Protein AF-A0A352A623-F1 (afdb_monomer)

Secondary structure (DSSP, 8-state):
-HHHHHHHHHHHHHHHHHHHHT--EEEEEETTEEEEEEHHHHHHHHHHHHHHHHHHHHHHHHHHHHHHHHHHHHHHHHHHHHHHHHHHHHHHHHHHHHHHHHHHHHHHHHHHHHHHHHHHHHHHHHHHHHHHHHHHHHHHHHHHHHHHHTTS--

Solve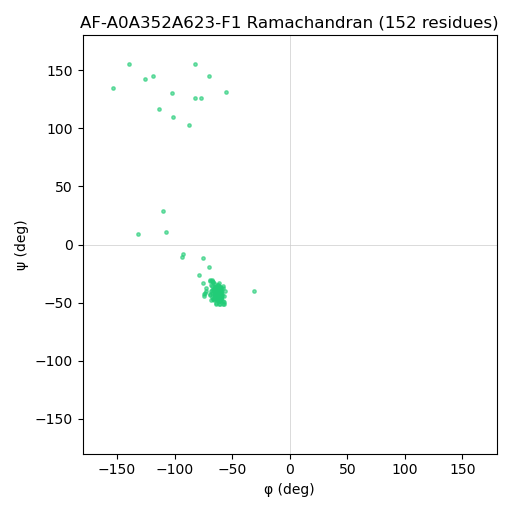nt-accessible surface area (backbone atoms only — not comparable to full-atom values): 8420 Å² total; per-residue (Å²): 117,68,68,60,53,55,50,51,52,54,50,52,50,51,50,50,53,49,36,63,76,31,48,59,72,41,80,43,78,47,102,89,50,75,45,80,43,31,50,36,59,54,51,53,52,51,52,52,53,50,50,51,54,50,50,54,60,52,48,61,59,48,56,58,51,52,55,51,54,50,52,51,52,52,51,51,54,50,53,52,50,53,48,53,55,49,54,54,50,52,55,51,52,52,52,50,54,50,51,54,49,50,53,51,50,52,52,50,50,50,53,50,53,52,48,54,52,49,55,50,51,50,51,55,50,51,53,54,50,51,54,54,50,54,50,51,56,49,54,52,51,56,51,51,57,55,55,55,57,66,68,76,79,119

Mean predicted aligned error: 15.32 Å

Foldseek 3Di:
DVVVVVVVVVVVVVLVVVCVVQVDWDWDDDPPDIDTGTPSVVVVVVVVVVVVVVVVVVVVVVVVVVVVVVVVVVVVVVVVVVVVVVVVVVVVVVVVVVVVVVVVVVVVVVVVVVVVVVVVVVVVVVVVVVVVVVVVVVVVVVVVVVVVVVVVPD

Structure (mmCIF, N/CA/C/O backbone):
data_AF-A0A352A623-F1
#
_entry.id   AF-A0A352A623-F1
#
loop_
_atom_site.group_PDB
_atom_site.id
_atom_site.type_symbol
_atom_site.label_atom_id
_atom_site.label_alt_id
_atom_site.label_comp_id
_atom_site.label_asym_id
_atom_site.label_entity_id
_atom_site.label_seq_id
_atom_site.pdbx_PDB_ins_code
_atom_site.Cartn_x
_atom_site.Cartn_y
_atom_site.Cartn_z
_atom_site.occupancy
_atom_site.B_iso_or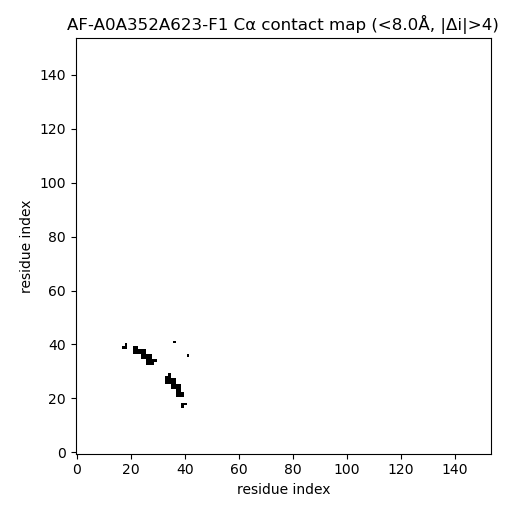_equiv
_atom_site.auth_seq_id
_atom_site.auth_comp_id
_atom_site.auth_asym_id
_atom_site.auth_atom_id
_atom_site.pdbx_PDB_model_num
ATOM 1 N N . MET A 1 1 ? 2.315 -13.516 25.875 1.00 63.91 1 MET A N 1
ATOM 2 C CA . MET A 1 1 ? 1.108 -14.208 26.383 1.00 63.91 1 MET A CA 1
ATOM 3 C C . MET A 1 1 ? 0.862 -13.923 27.869 1.00 63.91 1 MET A C 1
ATOM 5 O O . MET A 1 1 ? -0.152 -13.319 28.178 1.00 63.91 1 MET A O 1
ATOM 9 N N . GLN A 1 2 ? 1.779 -14.255 28.789 1.00 81.44 2 GLN A N 1
ATOM 10 C CA . GLN A 1 2 ? 1.550 -14.109 30.244 1.00 81.44 2 GLN A CA 1
ATOM 11 C C . GLN A 1 2 ? 1.461 -12.657 30.752 1.00 81.44 2 GLN A C 1
ATOM 13 O O . GLN A 1 2 ? 0.648 -12.369 31.623 1.00 81.44 2 GLN A O 1
ATOM 18 N N . PHE A 1 3 ? 2.228 -11.726 30.172 1.00 91.06 3 PHE A N 1
ATOM 19 C CA . PHE A 1 3 ? 2.178 -10.309 30.563 1.00 91.06 3 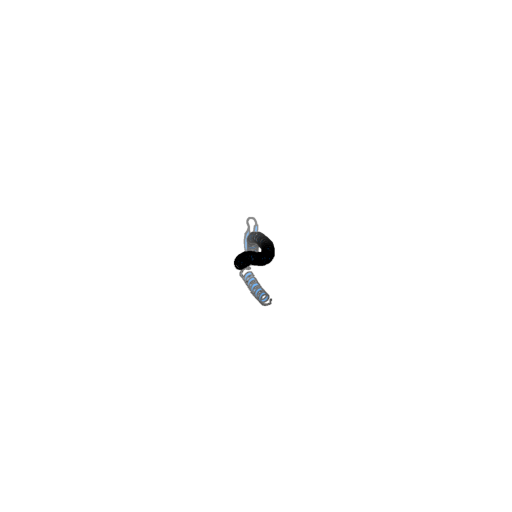PHE A CA 1
ATOM 20 C C . PHE A 1 3 ? 0.792 -9.681 30.342 1.00 91.06 3 PHE A C 1
ATOM 22 O O . PHE A 1 3 ? 0.297 -8.959 31.199 1.00 91.06 3 PHE A O 1
ATOM 29 N N . GLY A 1 4 ? 0.126 -10.018 29.231 1.00 91.62 4 GLY A N 1
ATOM 30 C CA . GLY A 1 4 ? -1.237 -9.552 28.959 1.00 91.62 4 GLY A CA 1
ATOM 31 C C . GLY A 1 4 ? -2.255 -10.101 29.960 1.00 91.62 4 GLY A C 1
ATOM 32 O O . GLY A 1 4 ? -3.144 -9.371 30.383 1.00 91.62 4 GLY A O 1
ATOM 33 N N . PHE A 1 5 ? -2.086 -11.354 30.396 1.00 93.50 5 PHE A N 1
ATOM 34 C CA . PHE A 1 5 ? -2.939 -11.959 31.421 1.00 93.50 5 PHE A CA 1
ATOM 35 C C . PHE A 1 5 ? -2.751 -11.294 32.793 1.00 93.50 5 PHE A C 1
ATOM 37 O O . PHE A 1 5 ? -3.733 -10.938 33.439 1.00 93.50 5 PHE A O 1
ATOM 44 N N . ILE A 1 6 ? -1.501 -11.050 33.207 1.00 95.50 6 ILE A N 1
ATOM 45 C CA . ILE A 1 6 ? -1.200 -10.331 34.455 1.00 95.50 6 ILE A CA 1
ATOM 46 C C . ILE A 1 6 ? -1.779 -8.910 34.425 1.00 95.50 6 ILE A C 1
ATOM 48 O O . ILE A 1 6 ? -2.386 -8.466 35.397 1.00 95.50 6 ILE A O 1
ATOM 52 N N . LEU A 1 7 ? -1.652 -8.214 33.292 1.00 94.69 7 LEU A N 1
ATOM 53 C CA . LEU A 1 7 ? -2.160 -6.857 33.136 1.00 94.69 7 LEU A CA 1
ATOM 54 C C . LEU A 1 7 ? -3.694 -6.826 33.165 1.00 94.69 7 LEU A C 1
ATOM 56 O O . LEU A 1 7 ? -4.275 -5.949 33.799 1.00 94.69 7 LEU A O 1
ATOM 60 N N . ALA A 1 8 ? -4.350 -7.810 32.546 1.00 92.56 8 ALA A N 1
ATOM 61 C CA . ALA A 1 8 ? -5.801 -7.958 32.601 1.00 92.56 8 ALA A CA 1
ATOM 62 C C . ALA A 1 8 ? -6.302 -8.193 34.035 1.00 92.56 8 ALA A C 1
ATOM 64 O O . ALA A 1 8 ? -7.304 -7.598 34.426 1.00 92.56 8 ALA A O 1
ATOM 65 N N . LEU A 1 9 ? -5.590 -8.990 34.843 1.00 94.31 9 LEU A N 1
ATOM 66 C CA . LEU A 1 9 ? -5.926 -9.181 36.258 1.00 94.31 9 LEU A CA 1
ATOM 67 C C . LEU A 1 9 ? -5.792 -7.886 37.066 1.00 94.31 9 LEU A C 1
ATOM 69 O O . LEU A 1 9 ? -6.686 -7.563 37.846 1.00 94.31 9 LEU A O 1
ATOM 73 N N . ILE A 1 10 ? -4.719 -7.119 36.852 1.00 95.75 10 ILE A N 1
ATOM 74 C CA . ILE A 1 10 ? -4.524 -5.822 37.517 1.00 95.75 10 ILE A CA 1
ATOM 75 C C . ILE A 1 10 ? -5.655 -4.856 37.142 1.00 95.75 10 ILE A C 1
ATOM 77 O O . ILE A 1 10 ? -6.261 -4.245 38.019 1.00 95.75 10 ILE A O 1
ATOM 81 N N . ILE A 1 11 ? -5.991 -4.754 35.854 1.00 92.81 11 ILE A N 1
ATOM 82 C CA . ILE A 1 11 ? -7.087 -3.897 35.380 1.00 92.81 11 ILE A CA 1
ATOM 83 C C . ILE A 1 11 ? -8.431 -4.357 35.956 1.00 92.81 11 ILE A C 1
ATOM 85 O O . ILE A 1 11 ? -9.208 -3.530 36.425 1.00 92.81 11 ILE A O 1
ATOM 89 N N . SER A 1 12 ? -8.699 -5.664 35.979 1.00 91.75 12 SER A N 1
ATOM 90 C CA . SER A 1 12 ? -9.923 -6.211 36.569 1.00 91.75 12 SER A CA 1
ATOM 91 C C . SER A 1 12 ? -10.045 -5.868 38.054 1.00 91.75 12 SER A C 1
ATOM 93 O O . SER A 1 12 ? -11.138 -5.541 38.515 1.00 91.75 12 SER A O 1
ATOM 95 N N . LEU A 1 13 ? -8.939 -5.913 38.804 1.00 95.19 13 LEU A N 1
ATOM 96 C CA . LEU A 1 13 ? -8.920 -5.523 40.212 1.00 95.19 13 LEU A CA 1
ATOM 97 C C . LEU A 1 13 ? -9.225 -4.028 40.382 1.00 95.19 13 LEU A C 1
ATOM 99 O O . LEU A 1 13 ? -10.026 -3.662 41.240 1.00 95.19 13 LEU A O 1
ATOM 103 N N . LEU A 1 14 ? -8.650 -3.168 39.536 1.00 93.06 14 LEU A N 1
ATOM 104 C CA . LEU A 1 14 ? -8.942 -1.730 39.540 1.00 93.06 14 LEU A CA 1
ATOM 105 C C . LEU A 1 14 ? -10.418 -1.443 39.233 1.00 93.06 14 LEU A C 1
ATOM 107 O O . LEU A 1 14 ? -11.027 -0.619 39.911 1.00 93.06 14 LEU A O 1
ATOM 111 N N . ILE A 1 15 ? -11.012 -2.152 38.267 1.00 88.12 15 ILE A N 1
ATOM 112 C CA . ILE A 1 15 ? -12.441 -2.033 37.938 1.00 88.12 15 ILE A CA 1
ATOM 113 C C . ILE A 1 15 ? -13.310 -2.449 39.133 1.00 88.12 15 ILE A C 1
ATOM 115 O O . ILE A 1 15 ? -14.283 -1.766 39.446 1.00 88.12 15 ILE A O 1
ATOM 119 N N . ALA A 1 16 ? -12.955 -3.531 39.832 1.00 89.69 16 ALA A N 1
ATOM 120 C CA . ALA A 1 16 ? -13.688 -3.977 41.016 1.00 89.69 16 ALA A CA 1
ATOM 121 C C . ALA A 1 16 ? -13.622 -2.946 42.156 1.00 89.69 16 ALA A C 1
ATOM 123 O O . ALA A 1 16 ? -14.650 -2.605 42.741 1.00 89.69 16 ALA A O 1
ATOM 124 N N . ILE A 1 17 ? -12.435 -2.395 42.433 1.00 93.31 17 ILE A N 1
ATOM 125 C CA . ILE A 1 17 ? -12.252 -1.326 43.428 1.00 93.31 17 ILE A CA 1
ATOM 126 C C . ILE A 1 17 ? -13.081 -0.095 43.045 1.00 93.31 17 ILE A C 1
ATOM 128 O O . ILE A 1 17 ? -13.786 0.467 43.884 1.00 93.31 17 ILE A O 1
ATOM 132 N N . PHE A 1 18 ? -13.041 0.297 41.773 1.00 89.25 18 PHE A N 1
ATOM 133 C CA . PHE A 1 18 ? -13.818 1.414 41.248 1.00 89.25 18 PHE A CA 1
ATOM 134 C C . PHE A 1 18 ? -15.328 1.205 41.422 1.00 89.25 18 PHE A C 1
ATOM 136 O O . PHE A 1 18 ? -16.030 2.132 41.832 1.00 89.25 18 PHE A O 1
ATOM 143 N N . ALA A 1 19 ? -15.818 -0.011 41.166 1.00 87.56 19 ALA A N 1
ATOM 144 C CA . ALA A 1 19 ? -17.222 -0.366 41.337 1.00 87.56 19 ALA A CA 1
ATOM 145 C C . ALA A 1 19 ? -17.671 -0.303 42.802 1.00 87.56 19 ALA A C 1
ATOM 147 O O . ALA A 1 19 ? -18.767 0.177 43.074 1.00 87.56 19 ALA A O 1
ATOM 148 N N . ILE A 1 20 ? -16.820 -0.732 43.741 1.00 90.44 20 ILE A N 1
ATOM 149 C CA . ILE A 1 20 ? -17.103 -0.643 45.181 1.00 90.44 20 ILE A CA 1
ATOM 150 C C . ILE A 1 20 ? -17.153 0.823 45.630 1.00 90.44 20 ILE A C 1
ATOM 152 O O . ILE A 1 20 ? -18.097 1.224 46.305 1.00 90.44 20 ILE A O 1
ATOM 156 N N . GLN A 1 21 ? -16.171 1.639 45.232 1.00 90.31 21 GLN A N 1
ATOM 157 C CA . GLN A 1 21 ? -16.103 3.052 45.633 1.00 90.31 21 GLN A CA 1
ATOM 158 C C . GLN A 1 21 ? -17.245 3.896 45.053 1.00 90.31 21 GLN A C 1
ATOM 160 O O . GLN A 1 21 ? -17.709 4.830 45.699 1.00 90.31 21 GLN A O 1
ATOM 165 N N . ASN A 1 22 ? -17.719 3.553 43.855 1.00 90.12 22 ASN A N 1
ATOM 166 C CA . ASN A 1 22 ? -18.789 4.263 43.150 1.00 90.12 22 ASN A CA 1
ATOM 167 C C . ASN A 1 22 ? -20.081 3.427 43.091 1.00 90.12 22 ASN A C 1
ATOM 169 O O . ASN A 1 22 ? -20.873 3.542 42.151 1.00 90.12 22 ASN A O 1
ATOM 173 N N . GLY A 1 23 ? -20.281 2.558 44.087 1.00 89.81 23 GLY A N 1
ATOM 174 C CA . GLY A 1 23 ? -21.448 1.682 44.196 1.00 89.81 23 GLY A CA 1
ATOM 175 C C . GLY A 1 23 ? -22.722 2.406 44.639 1.00 89.81 23 GLY A C 1
ATOM 176 O O . GLY A 1 23 ? -23.808 1.838 44.538 1.00 89.81 23 GLY A O 1
ATOM 177 N N . SER A 1 24 ? -22.598 3.654 45.101 1.00 92.62 24 SER A N 1
ATOM 178 C CA . SER A 1 24 ? -23.719 4.495 45.511 1.00 92.62 24 SER A CA 1
ATOM 179 C C . SER A 1 24 ? -24.751 4.627 44.395 1.00 92.62 24 SER A C 1
ATOM 181 O O . SER A 1 24 ? -24.417 4.907 43.239 1.00 92.62 24 SER A O 1
ATOM 183 N N . VAL A 1 25 ? -26.012 4.414 44.766 1.00 91.88 25 VAL A N 1
ATOM 184 C CA . VAL A 1 25 ? -27.153 4.517 43.859 1.00 91.88 25 VAL A CA 1
ATOM 185 C C . VAL A 1 25 ? -27.465 5.990 43.636 1.00 91.88 25 VAL A C 1
ATOM 187 O O . VAL A 1 25 ? -27.651 6.747 44.588 1.00 91.88 25 VAL A O 1
ATOM 190 N N . VAL A 1 26 ? -27.520 6.381 42.370 1.00 89.38 26 VAL A N 1
ATOM 191 C CA . VAL A 1 26 ? -27.904 7.717 41.927 1.00 89.38 26 VAL A CA 1
ATOM 192 C C . VAL A 1 26 ? -29.146 7.615 41.052 1.00 89.38 26 VAL A C 1
ATOM 194 O O . VAL A 1 26 ? -29.324 6.648 40.305 1.00 89.38 26 VAL A O 1
ATOM 197 N N . THR A 1 27 ? -30.017 8.614 41.155 1.00 91.56 27 THR A N 1
ATOM 198 C CA . THR A 1 27 ? -31.161 8.751 40.254 1.00 91.56 27 THR A CA 1
ATOM 199 C C . THR A 1 27 ? -30.694 9.430 38.978 1.00 91.56 27 THR A C 1
ATOM 201 O O . THR A 1 27 ? -30.097 10.504 39.025 1.00 91.56 27 THR A O 1
ATOM 204 N N . ILE A 1 28 ? -30.958 8.798 37.842 1.00 88.75 28 ILE A N 1
ATOM 205 C CA . ILE A 1 28 ? -30.705 9.355 36.519 1.00 88.75 28 ILE A CA 1
ATOM 206 C C . ILE A 1 28 ? -32.035 9.581 35.842 1.00 88.75 28 ILE A C 1
ATOM 208 O O . ILE A 1 28 ? -32.744 8.627 35.525 1.00 88.75 28 ILE A O 1
ATOM 212 N N . ASP A 1 29 ? -32.316 10.845 35.571 1.00 89.75 29 ASP A N 1
ATOM 213 C CA . ASP A 1 29 ? -33.429 11.258 34.739 1.00 89.75 29 ASP A CA 1
ATOM 214 C C . ASP A 1 29 ? -32.967 11.268 33.280 1.00 89.75 29 ASP A C 1
ATOM 216 O O . ASP A 1 29 ? -32.244 12.158 32.830 1.00 89.75 29 ASP A O 1
ATOM 220 N N . LEU A 1 30 ? -33.353 10.237 32.531 1.00 86.31 30 LEU A N 1
ATOM 221 C CA . LEU A 1 30 ? -33.332 10.284 31.075 1.00 86.31 30 LEU A CA 1
ATOM 222 C C . LEU A 1 30 ? -34.600 10.982 30.584 1.00 86.31 30 LEU A C 1
ATOM 224 O O . LEU A 1 30 ? -35.620 10.949 31.264 1.00 86.31 30 LEU A O 1
ATOM 228 N N . PHE A 1 31 ? -34.542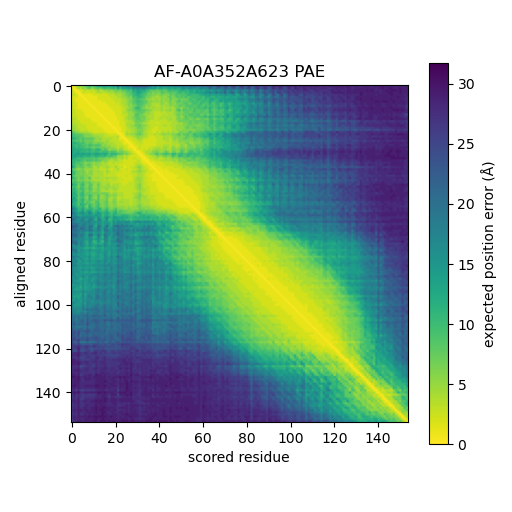 11.565 29.381 1.00 88.88 31 PHE A N 1
ATOM 229 C CA . PHE A 1 31 ? -35.575 12.410 28.754 1.00 88.88 31 PHE A CA 1
ATOM 230 C C . PHE A 1 31 ? -37.042 12.097 29.119 1.00 88.88 31 PHE A C 1
ATOM 232 O O . PHE A 1 31 ? -37.819 13.029 29.302 1.00 88.88 31 PHE A O 1
ATOM 239 N N . PHE A 1 32 ? -37.419 10.816 29.230 1.00 92.31 32 PHE A N 1
ATOM 240 C CA . PHE A 1 32 ? -38.772 10.382 29.603 1.00 92.31 32 PHE A CA 1
ATOM 241 C C . PHE A 1 32 ? -38.825 9.312 30.711 1.00 92.31 32 PHE A C 1
ATOM 243 O O . PHE A 1 32 ? -39.885 8.733 30.937 1.00 92.31 32 PHE A O 1
ATOM 250 N N . ALA A 1 33 ? -37.707 8.989 31.368 1.00 89.50 33 ALA A N 1
ATOM 251 C CA . ALA A 1 33 ? -37.653 7.907 32.349 1.00 89.50 33 ALA A CA 1
ATOM 252 C C . ALA A 1 33 ? -36.556 8.118 33.400 1.00 89.50 33 ALA A C 1
ATOM 254 O O . ALA A 1 33 ? -35.410 8.404 33.059 1.00 89.50 33 ALA A O 1
ATOM 255 N N . SER A 1 34 ? -36.903 7.893 34.666 1.00 90.56 34 SER A N 1
ATOM 256 C CA . SER A 1 34 ? -35.981 7.974 35.800 1.00 90.56 34 SER A CA 1
ATOM 257 C C . SER A 1 34 ? -35.564 6.577 36.250 1.00 90.56 34 SER A C 1
ATOM 259 O O . SER A 1 34 ? -36.414 5.716 36.483 1.00 90.56 34 SER A O 1
ATOM 261 N N . PHE A 1 35 ? -34.263 6.352 36.417 1.00 90.25 35 PHE A N 1
ATOM 262 C CA . PHE A 1 35 ? -33.713 5.075 36.869 1.00 90.25 35 PHE A CA 1
ATOM 263 C C . PHE A 1 35 ? -32.820 5.269 38.086 1.00 90.25 35 PHE A C 1
ATOM 265 O O . PHE A 1 35 ? -32.065 6.232 38.162 1.00 90.25 35 PHE A O 1
ATOM 272 N N . GLN A 1 36 ? -32.871 4.323 39.017 1.00 93.12 36 GLN A N 1
ATOM 273 C CA . GLN A 1 36 ? -31.949 4.262 40.145 1.00 93.12 36 GLN A CA 1
ATOM 274 C C . GLN A 1 36 ? -30.896 3.200 39.854 1.00 93.12 36 GLN A C 1
ATOM 276 O O . GLN A 1 36 ? -31.195 2.007 39.809 1.00 93.12 36 GLN A O 1
ATOM 281 N N . VAL A 1 37 ? -29.667 3.641 39.613 1.00 91.69 37 VAL A N 1
ATOM 282 C CA . VAL A 1 37 ? -28.542 2.777 39.238 1.00 91.69 37 VAL A CA 1
ATOM 283 C C . VAL A 1 37 ? -27.277 3.236 39.949 1.00 91.69 37 VAL A C 1
ATOM 285 O O . VAL A 1 37 ? -27.167 4.395 40.344 1.00 91.69 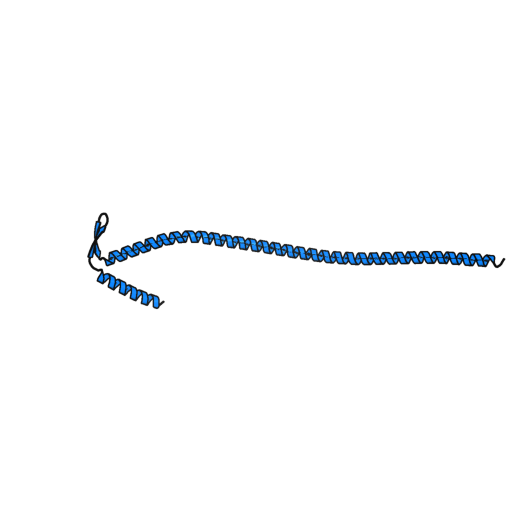37 VAL A O 1
ATOM 288 N N . SER A 1 38 ? -26.308 2.339 40.138 1.00 92.88 38 SER A N 1
ATOM 289 C CA . SER A 1 38 ? -25.025 2.745 40.714 1.00 92.88 38 SER A CA 1
ATOM 290 C C . SER A 1 38 ? -24.230 3.605 39.735 1.00 92.88 38 SER A C 1
ATOM 292 O O . SER A 1 38 ? -24.238 3.370 38.522 1.00 92.88 38 SER A O 1
ATOM 294 N N . GLN A 1 39 ? -23.493 4.581 40.259 1.00 90.06 39 GLN A N 1
ATOM 295 C CA . GLN A 1 39 ? -22.659 5.469 39.446 1.00 90.06 39 GLN A CA 1
ATOM 296 C C . GLN A 1 39 ? -21.620 4.692 38.614 1.00 90.06 39 GLN A C 1
ATOM 298 O O . GLN A 1 39 ? -21.357 5.036 37.460 1.00 90.06 39 GLN A O 1
ATOM 303 N N . ALA A 1 40 ? -21.075 3.601 39.161 1.00 90.56 40 ALA A N 1
ATOM 304 C CA . ALA A 1 40 ? -20.144 2.728 38.451 1.00 90.56 40 ALA A CA 1
ATOM 305 C C . ALA A 1 40 ? -20.736 2.133 37.159 1.00 90.56 40 ALA A C 1
ATOM 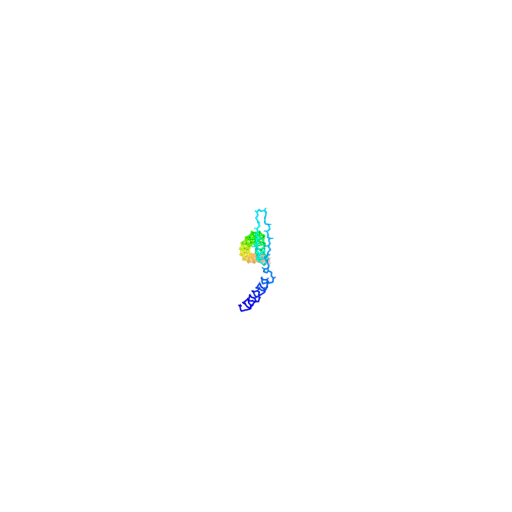307 O O . ALA A 1 40 ? -20.076 2.148 36.119 1.00 90.56 40 ALA A O 1
ATOM 308 N N . ILE A 1 41 ? -21.984 1.648 37.199 1.00 89.94 41 ILE A N 1
ATOM 309 C CA . ILE A 1 41 ? -22.662 1.066 36.026 1.00 89.94 41 ILE A CA 1
ATOM 310 C C . ILE A 1 41 ? -22.819 2.116 34.924 1.00 89.94 41 ILE A C 1
ATOM 312 O O . ILE A 1 41 ? -22.580 1.843 33.749 1.00 89.94 41 ILE A O 1
ATOM 316 N N . VAL A 1 42 ? -23.170 3.336 35.313 1.00 89.38 42 VAL A N 1
ATOM 317 C CA . VAL A 1 42 ? -23.413 4.457 34.400 1.00 89.38 42 VAL A CA 1
ATOM 318 C C . VAL A 1 42 ? -22.142 4.833 33.651 1.00 89.38 42 VAL A C 1
ATOM 320 O O . VAL A 1 42 ? -22.172 5.021 32.433 1.00 89.38 42 VAL A O 1
ATOM 323 N N . ILE A 1 43 ? -21.015 4.898 34.361 1.00 89.06 43 ILE A N 1
ATOM 324 C CA . ILE A 1 43 ? -19.711 5.202 33.767 1.00 89.06 43 ILE A CA 1
ATOM 325 C C . ILE A 1 43 ? -19.305 4.097 32.792 1.00 89.06 43 ILE A C 1
ATOM 327 O O . ILE A 1 43 ? -18.963 4.409 31.656 1.00 89.06 43 ILE A O 1
ATOM 331 N N . ILE A 1 44 ? -19.424 2.821 33.180 1.00 89.00 44 ILE A N 1
ATOM 332 C CA . ILE A 1 44 ? -19.091 1.688 32.302 1.00 89.00 44 ILE A CA 1
ATOM 333 C C . ILE A 1 44 ? -19.901 1.747 31.003 1.00 89.00 44 ILE A C 1
ATOM 335 O O . ILE A 1 44 ? -19.320 1.698 29.919 1.00 89.00 44 ILE A O 1
ATOM 339 N N . ILE A 1 45 ? -21.227 1.897 31.093 1.00 90.94 45 ILE A N 1
ATOM 340 C CA . ILE A 1 45 ? -22.100 1.952 29.911 1.00 90.94 45 ILE A CA 1
ATOM 341 C C . ILE A 1 45 ? -21.728 3.148 29.030 1.00 90.94 45 ILE A C 1
ATOM 343 O O . ILE A 1 45 ? -21.570 2.995 27.819 1.00 90.94 45 ILE A O 1
ATOM 347 N N . SER A 1 46 ? -21.519 4.321 29.628 1.00 90.75 46 SER A N 1
ATOM 348 C CA . SER A 1 46 ? -21.166 5.541 28.894 1.00 90.75 46 SER A CA 1
ATOM 349 C C . SER A 1 46 ? -19.817 5.413 28.183 1.00 90.75 46 SER A C 1
ATOM 351 O O . SER A 1 46 ? -19.686 5.803 27.023 1.00 90.75 46 SER A O 1
ATOM 353 N N . THR A 1 47 ? -18.816 4.818 28.839 1.00 91.19 47 THR A N 1
ATOM 354 C CA . THR A 1 47 ? -17.503 4.552 28.239 1.00 91.19 47 THR A CA 1
ATOM 355 C C . THR A 1 47 ? -17.607 3.561 27.084 1.00 91.19 47 THR A C 1
ATOM 357 O O . THR A 1 47 ? -17.012 3.800 26.034 1.00 91.19 47 THR A O 1
ATOM 360 N N . VAL A 1 48 ? -18.381 2.481 27.234 1.00 93.69 48 VAL A N 1
ATOM 361 C CA . VAL A 1 48 ? -18.595 1.496 26.160 1.00 93.69 48 VAL A CA 1
ATOM 362 C C . VAL A 1 48 ? -19.273 2.147 24.956 1.00 93.69 48 VAL A C 1
ATOM 364 O O . VAL A 1 48 ? -18.803 1.985 23.831 1.00 93.69 48 VAL A O 1
ATOM 367 N N . VAL A 1 49 ? -20.323 2.941 25.177 1.00 96.06 49 VAL A N 1
ATOM 368 C CA . VAL A 1 49 ? -20.999 3.686 24.105 1.00 96.06 49 VAL A CA 1
ATOM 369 C C . VAL A 1 49 ? -20.029 4.655 23.425 1.00 96.06 49 VAL A C 1
ATOM 371 O O . VAL A 1 49 ? -19.942 4.671 22.197 1.00 96.06 49 VAL A O 1
ATOM 374 N N . GLY A 1 50 ? -19.237 5.403 24.197 1.00 93.75 50 GLY A N 1
ATOM 375 C CA . GLY A 1 50 ? -18.206 6.295 23.662 1.00 93.75 50 GLY A CA 1
ATOM 376 C C . GLY A 1 50 ? -17.163 5.564 22.809 1.00 93.75 50 GLY A C 1
ATOM 377 O O . GLY A 1 50 ? -16.823 6.029 21.722 1.00 93.75 50 GLY A O 1
ATOM 378 N N . ALA A 1 51 ? -16.704 4.389 23.248 1.00 95.38 51 ALA A N 1
ATOM 379 C CA . ALA A 1 51 ? -15.764 3.558 22.498 1.00 95.38 51 ALA A CA 1
ATOM 380 C C . ALA A 1 51 ? -16.368 3.037 21.184 1.00 95.38 51 ALA A C 1
ATOM 382 O O . ALA A 1 51 ? -15.694 3.057 20.155 1.00 95.38 51 ALA A O 1
ATOM 383 N N . ILE A 1 52 ? -17.641 2.626 21.192 1.00 96.44 52 ILE A N 1
ATOM 384 C CA . ILE A 1 52 ? -18.361 2.198 19.983 1.00 96.44 52 ILE A CA 1
ATOM 385 C C . ILE A 1 52 ? -18.464 3.356 18.985 1.00 96.44 52 ILE A C 1
ATOM 387 O O . ILE A 1 52 ? -18.124 3.187 17.814 1.00 96.44 52 ILE A O 1
ATOM 391 N N . VAL A 1 53 ? -18.874 4.545 19.436 1.00 95.50 53 VAL A N 1
ATOM 392 C CA . VAL A 1 53 ? -18.963 5.736 18.575 1.00 95.50 53 VAL A CA 1
ATOM 393 C C . VAL A 1 53 ? -17.592 6.084 17.991 1.00 95.50 53 VAL A C 1
ATOM 395 O O . VAL A 1 53 ? -17.474 6.286 16.782 1.00 95.50 53 VAL A O 1
ATOM 398 N N . ALA A 1 54 ? -16.540 6.085 18.811 1.00 94.25 54 ALA A N 1
ATOM 399 C CA . ALA A 1 54 ? -15.175 6.326 18.351 1.00 94.25 54 ALA A CA 1
ATOM 400 C C . ALA A 1 54 ? -14.709 5.273 17.330 1.00 94.25 54 ALA A C 1
ATOM 402 O O . ALA A 1 54 ? -14.077 5.627 16.335 1.00 94.25 54 ALA A O 1
ATOM 403 N N . ALA A 1 55 ? -15.052 3.996 17.526 1.00 91.88 55 ALA A N 1
ATOM 404 C CA . ALA A 1 55 ? -14.724 2.921 16.594 1.00 91.88 55 ALA A CA 1
ATOM 405 C C . ALA A 1 55 ? -15.440 3.089 15.245 1.00 91.88 55 ALA A C 1
ATOM 407 O O . ALA A 1 55 ? -14.818 2.911 14.195 1.00 91.88 55 ALA A O 1
ATOM 408 N N . ILE A 1 56 ? -16.717 3.484 15.252 1.00 92.62 56 ILE A N 1
ATOM 409 C CA . ILE A 1 56 ? -17.485 3.765 14.031 1.00 92.62 56 ILE A CA 1
ATOM 410 C C . ILE A 1 56 ? -16.869 4.956 13.284 1.00 92.62 56 ILE A C 1
ATOM 412 O O . ILE A 1 56 ? -16.546 4.839 12.101 1.00 92.62 56 ILE A O 1
ATOM 416 N N . LEU A 1 57 ? -16.626 6.075 13.976 1.00 90.31 57 LEU A N 1
ATOM 417 C CA . LEU A 1 57 ? -16.003 7.266 13.385 1.00 90.31 57 LEU A CA 1
ATOM 418 C C . LEU A 1 57 ? -14.588 6.977 12.859 1.00 90.31 57 LEU A C 1
ATOM 420 O O . LEU A 1 57 ? -14.222 7.412 11.766 1.00 90.31 57 LEU A O 1
ATOM 424 N N . GLY A 1 58 ? -13.803 6.195 13.602 1.00 86.31 58 GLY A N 1
ATOM 425 C CA . GLY A 1 58 ? -12.475 5.747 13.190 1.00 86.31 58 GLY A CA 1
ATOM 426 C C . GLY A 1 58 ? -12.512 4.844 11.956 1.00 86.31 58 GLY A C 1
ATOM 427 O O . GLY A 1 58 ? -11.668 4.980 11.068 1.00 86.31 58 GLY A O 1
ATOM 428 N N . SER A 1 59 ? -13.518 3.973 11.851 1.00 84.94 59 SER A N 1
ATOM 429 C CA . SER A 1 59 ? -13.687 3.060 10.714 1.00 84.94 59 SER A CA 1
ATOM 430 C C . SER A 1 59 ? -14.004 3.805 9.418 1.00 84.94 59 SER A C 1
ATOM 432 O O . SER A 1 59 ? -13.441 3.469 8.377 1.00 84.94 59 SER A O 1
ATOM 434 N N . ILE A 1 60 ? -14.811 4.873 9.468 1.00 81.56 60 ILE A N 1
ATOM 435 C CA . ILE A 1 60 ? -15.119 5.714 8.292 1.00 81.56 60 ILE A CA 1
ATOM 436 C C . ILE A 1 60 ? -13.833 6.266 7.654 1.00 81.56 60 ILE A C 1
ATOM 438 O O . ILE A 1 60 ? -13.687 6.261 6.430 1.00 81.56 60 ILE A O 1
ATOM 442 N N . ARG A 1 61 ? -12.851 6.677 8.468 1.00 75.56 61 ARG A N 1
ATOM 443 C CA . ARG A 1 61 ? -11.550 7.153 7.969 1.00 75.56 61 ARG A CA 1
ATOM 444 C C . ARG A 1 61 ? -10.771 6.049 7.248 1.00 75.56 61 ARG A C 1
ATOM 446 O O . ARG A 1 61 ? -10.116 6.326 6.243 1.00 75.56 61 ARG A O 1
ATOM 453 N N . GLN A 1 62 ? -10.862 4.806 7.717 1.00 74.25 62 GLN A N 1
ATOM 454 C CA . GLN A 1 62 ? -10.152 3.674 7.116 1.00 74.25 62 GLN A CA 1
ATOM 455 C C . GLN A 1 62 ? -10.690 3.283 5.733 1.00 74.25 62 GLN A C 1
ATOM 457 O O . GLN A 1 62 ? -9.905 2.897 4.866 1.00 74.25 62 GLN A O 1
ATOM 462 N N . PHE A 1 63 ? -11.987 3.468 5.467 1.00 75.62 63 PHE A N 1
ATOM 463 C CA . PHE A 1 63 ? -12.562 3.186 4.144 1.00 75.62 63 PHE A CA 1
ATOM 464 C C . PHE A 1 63 ? -11.929 4.022 3.022 1.00 75.62 63 PHE A C 1
ATOM 466 O O . PHE A 1 63 ? -11.657 3.501 1.939 1.00 75.62 63 PHE A O 1
ATOM 473 N N . LYS A 1 64 ? -11.613 5.299 3.281 1.00 74.94 64 LYS A N 1
ATOM 474 C CA . LYS A 1 64 ? -10.918 6.150 2.300 1.00 74.94 64 LYS A CA 1
ATOM 475 C C . LYS A 1 64 ? -9.519 5.617 1.983 1.00 74.94 64 LYS A C 1
ATOM 477 O O . LYS A 1 64 ? -9.112 5.593 0.822 1.00 74.94 64 LYS A O 1
ATOM 482 N N . HIS A 1 65 ? -8.799 5.155 3.003 1.00 75.62 65 HIS A N 1
ATOM 483 C CA . HIS A 1 65 ? -7.467 4.583 2.828 1.00 75.62 65 HIS A CA 1
ATOM 484 C C . HIS A 1 65 ? -7.503 3.290 2.011 1.00 75.62 65 H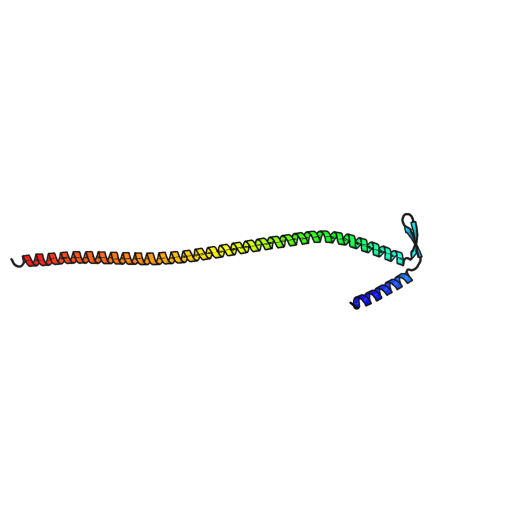IS A C 1
ATOM 486 O O . HIS A 1 65 ? -6.656 3.118 1.143 1.00 75.62 65 HIS A O 1
ATOM 492 N N . PHE A 1 66 ? -8.523 2.446 2.186 1.00 79.62 66 PHE A N 1
ATOM 493 C CA . PHE A 1 66 ? -8.677 1.228 1.390 1.00 79.62 66 PHE A CA 1
ATOM 494 C C . PHE A 1 66 ? -8.793 1.511 -0.119 1.00 79.62 66 PHE A C 1
ATOM 496 O O . PHE A 1 66 ? -8.126 0.857 -0.925 1.00 79.62 66 PHE A O 1
ATOM 503 N N . SER A 1 67 ? -9.578 2.523 -0.511 1.00 77.94 67 SER A N 1
ATOM 504 C CA . SER A 1 67 ? -9.712 2.913 -1.923 1.00 77.94 67 SER A CA 1
ATOM 505 C C . SER A 1 67 ? -8.399 3.447 -2.500 1.00 77.94 67 SER A C 1
ATOM 507 O O . SER A 1 67 ? -8.006 3.051 -3.596 1.00 77.94 67 SER A O 1
ATOM 509 N N . ILE A 1 68 ? -7.686 4.291 -1.745 1.00 84.75 68 ILE A N 1
ATOM 510 C CA . ILE A 1 68 ? -6.386 4.840 -2.159 1.00 84.75 68 ILE A CA 1
ATOM 511 C C . ILE A 1 68 ? -5.353 3.719 -2.303 1.00 84.75 68 ILE A C 1
ATOM 513 O O . ILE A 1 68 ? -4.621 3.678 -3.286 1.00 84.75 68 ILE A O 1
ATOM 517 N N . THR A 1 69 ? -5.308 2.771 -1.363 1.00 86.19 69 THR A N 1
ATOM 518 C CA . THR A 1 69 ? -4.399 1.620 -1.439 1.00 86.19 69 THR A CA 1
ATOM 519 C C . THR A 1 69 ? -4.688 0.755 -2.662 1.00 86.19 69 THR A C 1
ATOM 521 O O . THR A 1 69 ? -3.752 0.284 -3.307 1.00 86.19 69 THR A O 1
ATOM 524 N N . LYS A 1 70 ? -5.963 0.552 -3.013 1.00 88.88 70 LYS A N 1
ATOM 525 C CA . LYS A 1 70 ? -6.339 -0.180 -4.228 1.00 88.88 70 LYS A CA 1
ATOM 526 C C . LYS A 1 70 ? -5.891 0.560 -5.490 1.00 88.88 70 LYS A C 1
ATOM 528 O O . LYS A 1 70 ? -5.326 -0.063 -6.385 1.00 88.88 70 LYS A O 1
ATOM 533 N N . GLU A 1 71 ? -6.095 1.874 -5.548 1.00 91.56 71 GLU A N 1
ATOM 534 C CA . GLU A 1 71 ? -5.657 2.699 -6.676 1.00 91.56 71 GLU A CA 1
ATOM 535 C C . GLU A 1 71 ? -4.129 2.685 -6.831 1.00 91.56 71 GLU A C 1
ATOM 537 O O . GLU A 1 71 ? -3.627 2.456 -7.929 1.00 91.56 71 GLU A O 1
ATOM 542 N N . LEU A 1 72 ? -3.383 2.843 -5.732 1.00 91.62 72 LEU A N 1
ATOM 543 C CA . LEU A 1 72 ? -1.920 2.763 -5.737 1.00 91.62 72 LEU A CA 1
ATOM 544 C C . LEU A 1 72 ? -1.425 1.402 -6.234 1.00 91.62 72 LEU A C 1
ATOM 546 O O . LEU A 1 72 ? -0.530 1.351 -7.070 1.00 91.62 72 LEU A O 1
ATOM 550 N N . LYS A 1 73 ? -2.028 0.301 -5.768 1.00 93.69 73 LYS A N 1
ATOM 551 C CA . LYS A 1 73 ? -1.683 -1.049 -6.241 1.00 93.69 73 LYS A CA 1
ATOM 552 C C . LYS A 1 73 ? -1.928 -1.213 -7.740 1.00 93.69 73 LYS A C 1
ATOM 554 O O . LYS A 1 73 ? -1.097 -1.800 -8.426 1.00 93.69 73 LYS A O 1
ATOM 559 N N . ASN A 1 74 ? -3.035 -0.678 -8.253 1.00 94.06 74 ASN A N 1
ATOM 560 C CA . ASN A 1 74 ? -3.323 -0.716 -9.685 1.00 94.06 74 ASN A CA 1
ATOM 561 C C . ASN A 1 74 ? -2.304 0.100 -10.493 1.00 94.06 74 ASN A C 1
ATOM 563 O O . ASN A 1 74 ? -1.844 -0.377 -11.524 1.00 94.06 74 ASN A O 1
ATOM 567 N N . LYS A 1 75 ? -1.914 1.289 -10.011 1.00 95.19 75 LYS A N 1
ATOM 568 C CA . LYS A 1 75 ? -0.874 2.112 -10.651 1.00 95.19 75 LYS A CA 1
ATOM 569 C C . LYS A 1 75 ? 0.479 1.407 -10.678 1.00 95.19 75 LYS A C 1
ATOM 571 O O . LYS A 1 75 ? 1.122 1.408 -11.716 1.00 95.19 75 LYS A O 1
ATOM 576 N N . ILE A 1 76 ? 0.877 0.762 -9.579 1.00 95.81 76 ILE A N 1
ATOM 577 C CA . ILE A 1 76 ? 2.111 -0.037 -9.528 1.00 95.81 76 ILE A CA 1
ATOM 578 C C . ILE A 1 76 ? 2.074 -1.135 -10.590 1.00 95.81 76 ILE A C 1
ATOM 580 O O . ILE A 1 76 ? 3.010 -1.250 -11.370 1.00 95.81 76 ILE A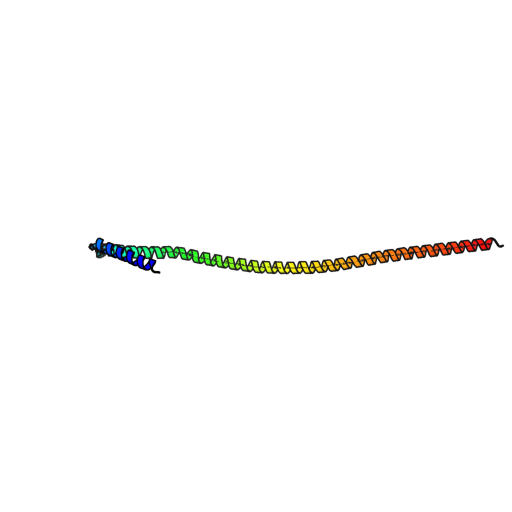 O 1
ATOM 584 N N . LYS A 1 77 ? 0.970 -1.885 -10.670 1.00 95.50 77 LYS A N 1
ATOM 585 C CA . LYS A 1 77 ? 0.827 -2.967 -11.649 1.00 95.50 77 LYS A CA 1
ATOM 586 C C . LYS A 1 77 ? 0.887 -2.463 -13.096 1.00 95.50 77 LYS A C 1
ATOM 588 O O . LYS A 1 77 ? 1.461 -3.134 -13.946 1.00 95.50 77 LYS A O 1
ATOM 593 N N . LEU A 1 78 ? 0.290 -1.302 -13.375 1.00 95.62 78 LEU A N 1
ATOM 594 C CA . LEU A 1 78 ? 0.348 -0.680 -14.699 1.00 95.62 78 LEU A CA 1
ATOM 595 C C . LEU A 1 78 ? 1.784 -0.285 -15.056 1.00 95.62 78 LEU A C 1
ATOM 597 O O . LEU A 1 78 ? 2.276 -0.691 -16.101 1.00 95.62 78 LEU A O 1
ATOM 601 N N . ILE A 1 79 ? 2.461 0.436 -14.158 1.00 95.81 79 ILE A N 1
ATOM 602 C CA . ILE A 1 79 ? 3.847 0.877 -14.356 1.00 95.81 79 ILE A CA 1
ATOM 603 C C . ILE A 1 79 ? 4.776 -0.324 -14.546 1.00 95.81 79 ILE A C 1
ATOM 605 O O . ILE A 1 79 ? 5.655 -0.288 -15.395 1.00 95.81 79 ILE A O 1
ATOM 609 N N . GLU A 1 80 ? 4.587 -1.396 -13.777 1.00 95.31 80 GLU A N 1
ATOM 610 C CA . GLU A 1 80 ? 5.379 -2.620 -13.901 1.00 95.31 80 GLU A CA 1
ATOM 611 C C . GLU A 1 80 ? 5.169 -3.298 -15.264 1.00 95.31 80 GLU A C 1
ATOM 613 O O . GLU A 1 80 ? 6.142 -3.689 -15.903 1.00 95.31 80 GLU A O 1
ATOM 618 N N . SER A 1 81 ? 3.925 -3.357 -15.755 1.00 94.94 81 SER A N 1
ATOM 619 C CA . SER A 1 81 ? 3.617 -3.858 -17.102 1.00 94.94 81 SER A CA 1
ATOM 620 C C . SER A 1 81 ? 4.277 -3.012 -18.191 1.00 94.94 81 SER A C 1
ATOM 622 O O . SER A 1 81 ? 4.940 -3.558 -19.066 1.00 94.94 81 SER A O 1
ATOM 624 N N . GLU A 1 82 ? 4.144 -1.685 -18.113 1.00 95.75 82 GLU A N 1
ATOM 625 C CA . GLU A 1 82 ? 4.773 -0.764 -19.067 1.00 95.75 82 GLU A CA 1
ATOM 626 C C . GLU A 1 82 ? 6.299 -0.908 -19.061 1.00 95.75 82 GLU A C 1
ATOM 628 O O . GLU A 1 82 ? 6.931 -0.855 -20.113 1.00 95.75 82 GLU A O 1
ATOM 633 N N . ASN A 1 83 ? 6.902 -1.142 -17.892 1.00 95.06 83 ASN A N 1
ATOM 634 C CA . ASN A 1 83 ? 8.340 -1.366 -17.770 1.00 95.06 83 ASN A CA 1
ATOM 635 C C . ASN A 1 83 ? 8.780 -2.649 -18.488 1.00 95.06 83 ASN A C 1
ATOM 637 O O . ASN A 1 83 ? 9.771 -2.647 -19.215 1.00 95.06 83 ASN A O 1
ATOM 641 N N . VAL A 1 84 ? 8.023 -3.737 -18.319 1.00 95.88 84 VAL A N 1
ATOM 642 C CA . VAL A 1 84 ? 8.280 -5.009 -19.010 1.00 95.88 84 VAL A CA 1
ATOM 643 C C . VAL A 1 84 ? 8.174 -4.837 -20.526 1.00 95.88 84 VAL A C 1
ATOM 645 O O . VAL A 1 84 ? 9.058 -5.292 -21.256 1.00 95.88 84 VAL A O 1
ATOM 648 N N . ASP A 1 85 ? 7.141 -4.144 -21.005 1.00 95.19 85 ASP A N 1
ATOM 649 C CA . ASP A 1 85 ? 6.947 -3.884 -22.435 1.00 95.19 85 ASP A CA 1
ATOM 650 C C . ASP A 1 85 ? 8.066 -3.000 -23.012 1.00 95.19 85 ASP A C 1
ATOM 652 O O . ASP A 1 85 ? 8.586 -3.261 -24.106 1.00 95.19 85 ASP A O 1
ATOM 656 N N . MET A 1 86 ? 8.500 -1.991 -22.250 1.00 94.44 86 MET A N 1
ATOM 657 C CA . MET A 1 86 ? 9.624 -1.130 -22.614 1.00 94.44 86 MET A CA 1
ATOM 658 C C . MET A 1 86 ? 10.929 -1.928 -22.697 1.00 94.44 86 MET A C 1
ATOM 660 O O . MET A 1 86 ? 11.634 -1.846 -23.700 1.00 94.44 86 MET A O 1
ATOM 664 N N . HIS A 1 87 ? 11.229 -2.759 -21.694 1.00 94.25 87 HIS A N 1
ATOM 665 C CA . HIS A 1 87 ? 12.414 -3.621 -21.690 1.00 94.25 87 HIS A CA 1
ATOM 666 C C . HIS A 1 87 ? 12.433 -4.595 -22.870 1.00 94.25 87 HIS A C 1
ATOM 668 O O . HIS A 1 87 ? 13.479 -4.802 -23.485 1.00 94.25 87 HIS A O 1
ATOM 674 N N . LYS A 1 88 ? 11.277 -5.161 -23.228 1.00 95.50 88 LYS A N 1
ATOM 675 C CA . LYS A 1 88 ? 11.154 -6.036 -24.398 1.00 95.50 88 LYS A CA 1
ATOM 676 C C . LYS A 1 88 ? 11.451 -5.290 -25.699 1.00 95.50 88 LYS A C 1
ATOM 678 O O . LYS A 1 88 ? 12.140 -5.824 -26.565 1.00 95.50 88 LYS A O 1
ATOM 683 N N . SER A 1 89 ? 10.957 -4.061 -25.821 1.00 95.44 89 SER A N 1
ATOM 684 C CA . SER A 1 89 ? 11.204 -3.211 -26.989 1.00 95.44 89 SER A CA 1
ATOM 685 C C . SER A 1 89 ? 12.684 -2.845 -27.107 1.00 95.44 89 SER A C 1
ATOM 687 O O . SER A 1 89 ? 13.262 -2.993 -28.179 1.00 95.44 89 SER A O 1
ATOM 689 N N . VAL A 1 90 ? 13.323 -2.461 -25.995 1.00 96.12 90 VAL A N 1
ATOM 690 C CA . VAL A 1 90 ? 14.769 -2.187 -25.941 1.00 96.12 90 VAL A CA 1
ATOM 691 C C . VAL A 1 90 ? 15.570 -3.408 -26.388 1.00 96.12 90 VAL A C 1
ATOM 693 O O . VAL A 1 90 ? 16.386 -3.285 -27.293 1.00 96.12 90 VAL A O 1
ATOM 696 N N . SER A 1 91 ? 15.277 -4.594 -25.847 1.00 95.88 91 SER A N 1
ATOM 697 C CA . SER A 1 91 ? 15.968 -5.827 -26.245 1.00 95.88 91 SER A CA 1
ATOM 698 C C . SER A 1 91 ? 15.779 -6.156 -27.733 1.00 95.88 91 SER A C 1
ATOM 700 O O . SER A 1 91 ? 16.707 -6.623 -28.390 1.00 95.88 91 SER A O 1
ATOM 702 N N . SER A 1 92 ? 14.598 -5.887 -28.300 1.00 95.56 92 SER A N 1
ATOM 703 C CA . SER A 1 92 ? 14.363 -6.058 -29.739 1.00 95.56 92 SER A CA 1
ATOM 704 C C . SER A 1 92 ? 15.225 -5.111 -30.575 1.00 95.56 92 SER A C 1
ATOM 706 O O . SER A 1 92 ? 15.845 -5.556 -31.538 1.00 95.56 92 SER A O 1
ATOM 708 N N . TYR A 1 93 ? 15.295 -3.830 -30.201 1.00 95.56 93 TYR A N 1
ATOM 709 C CA . TYR A 1 93 ? 16.121 -2.849 -30.906 1.00 95.56 93 TYR A CA 1
ATOM 710 C C . TYR A 1 93 ? 17.619 -3.131 -30.756 1.00 95.56 93 TYR A C 1
ATOM 712 O O . TYR A 1 93 ? 18.367 -2.947 -31.709 1.00 95.56 93 TYR A O 1
ATOM 720 N N . GLU A 1 94 ? 18.069 -3.617 -29.598 1.00 95.12 94 GLU A N 1
ATOM 721 C CA . GLU A 1 94 ? 19.460 -4.043 -29.395 1.00 95.12 94 GLU A CA 1
ATOM 722 C C . GLU A 1 94 ? 19.844 -5.185 -30.345 1.00 95.12 94 GLU A C 1
ATOM 724 O O . GLU A 1 94 ? 20.891 -5.118 -30.989 1.00 95.12 94 GLU A O 1
ATOM 729 N N . ASN A 1 95 ? 18.971 -6.188 -30.499 1.00 95.44 95 ASN A N 1
ATOM 730 C CA . ASN A 1 95 ? 19.186 -7.277 -31.456 1.00 95.44 95 ASN A CA 1
ATOM 731 C C . ASN A 1 95 ? 19.233 -6.765 -32.904 1.00 95.44 95 ASN A C 1
ATOM 733 O O . ASN A 1 95 ? 20.099 -7.175 -33.673 1.00 95.44 95 ASN A O 1
ATOM 737 N N . GLU A 1 96 ? 18.331 -5.856 -33.280 1.00 96.56 96 GLU A N 1
ATOM 738 C CA . GLU A 1 96 ? 18.303 -5.268 -34.625 1.00 96.56 96 GLU A CA 1
ATOM 739 C C . GLU A 1 96 ? 19.574 -4.455 -34.920 1.00 96.56 96 GLU A C 1
ATOM 741 O O . GLU A 1 96 ? 20.186 -4.618 -35.974 1.00 96.56 96 GLU A O 1
ATOM 746 N N . ILE A 1 97 ? 20.035 -3.643 -33.962 1.00 96.38 97 ILE A N 1
ATOM 747 C CA . ILE A 1 97 ? 21.296 -2.896 -34.069 1.00 96.38 97 ILE A CA 1
ATOM 748 C C . ILE A 1 97 ? 22.483 -3.846 -34.238 1.00 96.38 97 ILE A C 1
ATOM 750 O O . ILE A 1 97 ? 23.403 -3.541 -35.001 1.00 96.38 97 ILE A O 1
ATOM 754 N N . GLN A 1 98 ? 22.483 -4.982 -33.540 1.00 96.25 98 GLN A N 1
ATOM 755 C CA . GLN A 1 98 ? 23.550 -5.968 -33.655 1.00 96.25 98 GLN A CA 1
ATOM 756 C C . GLN A 1 98 ? 23.578 -6.608 -35.048 1.00 96.25 98 GLN A C 1
ATOM 758 O O . GLN A 1 98 ? 24.631 -6.604 -35.681 1.00 96.25 98 GLN A O 1
ATOM 763 N N . ILE A 1 99 ? 22.423 -7.042 -35.565 1.00 96.69 99 ILE A N 1
ATOM 764 C CA . ILE A 1 99 ? 22.303 -7.604 -36.921 1.00 96.69 99 ILE A CA 1
ATOM 765 C C . ILE A 1 99 ? 22.794 -6.598 -37.968 1.00 96.69 99 ILE A C 1
ATOM 767 O O . ILE A 1 99 ? 23.681 -6.909 -38.759 1.00 96.69 99 ILE A O 1
ATOM 771 N N . LEU A 1 100 ? 22.294 -5.359 -37.923 1.00 96.56 100 LEU A N 1
ATOM 772 C CA . LEU A 1 100 ? 22.703 -4.304 -38.857 1.00 96.56 100 LEU A CA 1
ATOM 773 C C . LEU A 1 100 ? 24.199 -3.976 -38.748 1.00 96.56 100 LEU A C 1
ATOM 775 O O . LEU A 1 100 ? 24.848 -3.616 -39.732 1.00 96.56 100 LEU A O 1
ATOM 779 N N . THR A 1 101 ? 24.769 -4.078 -37.546 1.00 96.25 101 THR A N 1
ATOM 780 C CA . THR A 1 101 ? 26.203 -3.866 -37.327 1.00 96.25 101 THR A CA 1
ATOM 781 C C . THR A 1 101 ? 27.034 -4.958 -37.989 1.00 96.25 101 THR A C 1
ATOM 783 O O . THR A 1 101 ? 28.058 -4.639 -38.604 1.00 96.25 101 THR A O 1
ATOM 786 N N . ASP A 1 102 ? 26.595 -6.210 -37.892 1.00 96.19 102 ASP A N 1
ATOM 787 C CA . ASP A 1 102 ? 27.255 -7.359 -38.506 1.00 96.19 102 ASP A CA 1
ATOM 788 C C . ASP A 1 102 ? 27.176 -7.284 -40.037 1.00 96.19 102 ASP A C 1
ATOM 790 O O . ASP A 1 102 ? 28.216 -7.339 -40.696 1.00 96.19 102 ASP A O 1
ATOM 794 N N . GLU A 1 103 ? 25.995 -7.002 -40.595 1.00 96.75 103 GLU A N 1
ATOM 795 C CA . GLU A 1 103 ? 25.805 -6.780 -42.038 1.00 96.75 103 GLU A CA 1
ATOM 796 C C . GLU A 1 103 ? 26.694 -5.640 -42.559 1.00 96.75 103 GLU A C 1
ATOM 798 O O . GLU A 1 103 ? 27.379 -5.764 -43.578 1.00 96.75 103 GLU A O 1
ATOM 803 N N . ARG A 1 104 ? 26.762 -4.521 -41.826 1.00 95.94 104 ARG A N 1
ATOM 804 C CA . ARG A 1 104 ? 27.628 -3.388 -42.183 1.00 95.94 104 ARG A CA 1
ATOM 805 C C . ARG A 1 104 ? 29.107 -3.772 -42.163 1.00 95.94 104 ARG A C 1
ATOM 807 O O . ARG A 1 104 ? 29.881 -3.248 -42.967 1.00 95.94 104 ARG A O 1
ATOM 814 N N . ASN A 1 105 ? 29.532 -4.625 -41.232 1.00 96.06 105 ASN A N 1
ATOM 815 C CA . ASN A 1 105 ? 30.914 -5.102 -41.165 1.00 96.06 105 ASN A CA 1
ATOM 816 C C . ASN A 1 105 ? 31.246 -6.025 -42.343 1.00 96.06 105 ASN A C 1
ATOM 818 O O . ASN A 1 105 ? 32.309 -5.863 -42.945 1.00 96.06 105 ASN A O 1
ATOM 822 N N . GLU A 1 106 ? 30.339 -6.936 -42.693 1.00 95.88 106 GLU A N 1
ATOM 823 C CA . GLU A 1 106 ? 30.483 -7.837 -43.838 1.00 95.88 106 GLU A CA 1
ATOM 824 C C . GLU A 1 106 ? 30.569 -7.053 -45.151 1.00 95.88 106 GLU A C 1
ATOM 826 O O . GLU A 1 106 ? 31.561 -7.157 -45.875 1.00 95.88 106 GLU A O 1
ATOM 831 N N . MET A 1 107 ? 29.622 -6.145 -45.391 1.00 94.88 107 MET A N 1
ATOM 832 C CA . MET A 1 107 ? 29.609 -5.302 -46.587 1.00 94.88 107 MET A CA 1
ATOM 833 C C . MET A 1 107 ? 30.859 -4.411 -46.684 1.00 94.88 107 MET A C 1
ATOM 835 O O . MET A 1 107 ? 31.408 -4.190 -47.765 1.00 94.88 107 MET A O 1
ATOM 839 N N . LYS A 1 108 ? 31.369 -3.911 -45.549 1.00 95.94 108 LYS A N 1
ATOM 840 C CA . LYS A 1 108 ? 32.624 -3.143 -45.511 1.00 95.94 108 LYS A CA 1
ATOM 841 C C . LYS A 1 108 ? 33.832 -4.002 -45.892 1.00 95.94 108 LYS A C 1
ATOM 843 O O . LYS A 1 108 ? 34.742 -3.503 -46.560 1.00 95.94 108 LYS A O 1
ATOM 848 N N . LEU A 1 109 ? 33.862 -5.265 -45.470 1.00 95.00 109 LEU A N 1
ATOM 849 C CA . LEU A 1 109 ? 34.917 -6.199 -45.847 1.00 95.00 109 LEU A CA 1
ATOM 850 C C . LEU A 1 109 ? 34.875 -6.487 -47.352 1.00 95.00 109 LEU A C 1
ATOM 852 O O . LEU A 1 109 ? 35.917 -6.438 -48.004 1.00 95.00 109 LEU A O 1
ATOM 856 N N . GLU A 1 110 ? 33.689 -6.727 -47.911 1.00 95.44 110 GLU A N 1
ATOM 857 C CA . GLU A 1 110 ? 33.504 -6.923 -49.354 1.00 95.44 110 GLU A CA 1
ATOM 858 C C . GLU A 1 110 ? 33.951 -5.704 -50.165 1.00 95.44 110 GLU A C 1
ATOM 860 O O . GLU A 1 110 ? 34.733 -5.847 -51.104 1.00 95.44 110 GLU A O 1
ATOM 865 N N . LEU A 1 111 ? 33.547 -4.496 -49.756 1.00 93.94 111 LEU A N 1
ATOM 866 C CA . LEU A 1 111 ? 33.991 -3.247 -50.383 1.00 93.94 111 LEU A CA 1
ATOM 867 C C . LEU A 1 111 ? 35.514 -3.090 -50.364 1.00 93.94 111 LEU A C 1
ATOM 869 O O . LEU A 1 111 ? 36.094 -2.584 -51.322 1.00 93.94 111 LEU A O 1
ATOM 873 N N . THR A 1 112 ? 36.163 -3.517 -49.280 1.00 94.69 112 THR A N 1
ATOM 874 C CA . THR A 1 112 ? 37.623 -3.434 -49.147 1.00 94.69 112 THR A CA 1
ATOM 875 C C . THR A 1 112 ? 38.306 -4.393 -50.119 1.00 94.69 112 THR A C 1
ATOM 877 O O . THR A 1 112 ? 39.172 -3.965 -50.877 1.00 94.69 112 THR A O 1
ATOM 880 N N . LYS A 1 113 ? 37.852 -5.652 -50.174 1.00 95.69 113 LYS A N 1
ATOM 881 C CA . LYS A 1 113 ? 38.362 -6.654 -51.123 1.00 95.69 113 LYS A CA 1
ATOM 882 C C . LYS A 1 113 ? 38.173 -6.215 -52.573 1.00 95.69 113 LYS A C 1
ATOM 884 O O . LYS A 1 113 ? 39.102 -6.308 -53.366 1.00 95.69 113 LYS A O 1
ATOM 889 N N . LEU A 1 114 ? 36.989 -5.702 -52.909 1.00 94.88 114 LEU A N 1
ATOM 890 C CA . LEU A 1 114 ? 36.687 -5.243 -54.263 1.00 94.88 114 LEU A CA 1
ATOM 891 C C . LEU A 1 114 ? 37.566 -4.055 -54.666 1.00 94.88 114 LEU A C 1
ATOM 893 O O . LEU A 1 114 ? 38.021 -3.978 -55.804 1.00 94.88 114 LEU A O 1
ATOM 897 N N . LYS A 1 115 ? 37.829 -3.136 -53.730 1.00 93.81 115 LYS A N 1
ATOM 898 C CA . LYS A 1 115 ? 38.733 -2.008 -53.962 1.00 93.81 115 LYS A CA 1
ATOM 899 C C . LYS A 1 115 ? 40.172 -2.474 -54.190 1.00 93.81 115 LYS A C 1
ATOM 901 O O . LYS A 1 115 ? 40.810 -1.995 -55.117 1.00 93.81 115 LYS A O 1
ATOM 906 N N . GLU A 1 116 ? 40.660 -3.420 -53.391 1.00 93.81 116 GLU A N 1
ATOM 907 C CA . GLU A 1 116 ? 41.987 -4.020 -53.577 1.00 93.81 116 GLU A CA 1
ATOM 908 C C . GLU A 1 116 ? 42.107 -4.741 -54.929 1.00 93.81 116 GLU A C 1
ATOM 910 O O . GLU A 1 116 ? 43.113 -4.590 -55.623 1.00 93.81 116 GLU A O 1
ATOM 915 N N . GLU A 1 117 ? 41.074 -5.486 -55.337 1.00 93.25 117 GLU A N 1
ATOM 916 C CA . GLU A 1 117 ? 41.015 -6.145 -56.646 1.00 93.25 117 GLU A CA 1
ATOM 917 C C . GLU A 1 117 ? 41.019 -5.128 -57.795 1.00 93.25 117 GLU A C 1
ATOM 919 O O . GLU A 1 117 ? 41.766 -5.288 -58.764 1.00 93.25 117 GLU A O 1
ATOM 924 N N . TYR A 1 118 ? 40.232 -4.056 -57.673 1.00 90.50 118 TYR A N 1
ATOM 925 C CA . TYR A 1 118 ? 40.202 -2.965 -58.644 1.00 90.50 118 TYR A CA 1
ATOM 926 C C . TYR A 1 118 ? 41.569 -2.278 -58.767 1.00 90.50 118 TYR A C 1
ATOM 928 O O . TYR A 1 118 ? 42.089 -2.148 -59.875 1.00 90.50 118 TYR A O 1
ATOM 936 N N . ASP A 1 119 ? 42.191 -1.913 -57.641 1.00 91.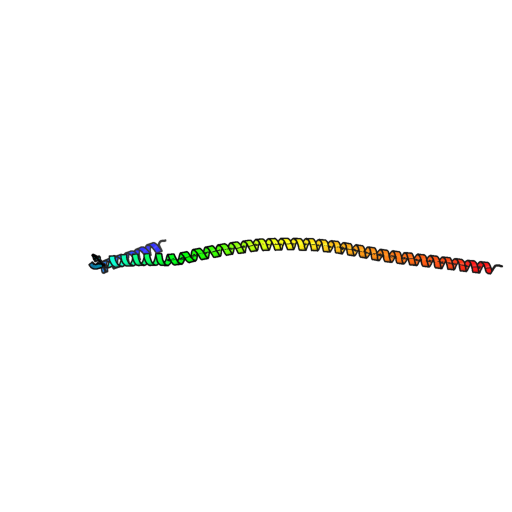12 119 ASP A N 1
ATOM 937 C CA . ASP A 1 119 ? 43.510 -1.273 -57.609 1.00 91.12 119 ASP A CA 1
ATOM 938 C C . ASP A 1 119 ? 44.586 -2.177 -58.234 1.00 91.12 119 ASP A C 1
ATOM 940 O O . ASP A 1 119 ? 45.456 -1.706 -58.971 1.00 91.12 119 ASP A O 1
ATOM 944 N N . LYS A 1 120 ? 44.518 -3.492 -57.991 1.00 90.69 120 LYS A N 1
ATOM 945 C CA . LYS A 1 120 ? 45.419 -4.471 -58.611 1.00 90.69 120 LYS A CA 1
ATOM 946 C C . LYS A 1 120 ? 45.228 -4.530 -60.126 1.00 90.69 120 LYS A C 1
ATOM 948 O O . LYS A 1 120 ? 46.206 -4.493 -60.866 1.00 90.69 120 LYS A O 1
ATOM 953 N N . LYS A 1 121 ? 43.979 -4.572 -60.591 1.00 89.12 121 LYS A N 1
ATOM 954 C CA . LYS A 1 121 ? 43.651 -4.619 -62.020 1.00 89.12 121 LYS A CA 1
ATOM 955 C C . LYS A 1 121 ? 44.076 -3.345 -62.754 1.00 89.12 121 LYS A C 1
ATOM 957 O O . LYS A 1 121 ? 44.529 -3.429 -63.894 1.00 89.12 121 LYS A O 1
ATOM 962 N N . CYS A 1 122 ? 43.974 -2.181 -62.108 1.00 80.56 122 CYS A N 1
ATOM 963 C CA . CYS A 1 122 ? 44.517 -0.926 -62.632 1.00 80.56 122 CYS A CA 1
ATOM 964 C C . CYS A 1 122 ? 46.033 -1.017 -62.834 1.00 80.56 122 CYS A C 1
ATOM 966 O O . CYS A 1 122 ? 46.498 -0.729 -63.932 1.00 80.56 122 CYS A O 1
ATOM 968 N N . LYS A 1 123 ? 46.780 -1.512 -61.838 1.00 82.00 123 LYS A N 1
ATOM 969 C CA . LYS A 1 123 ? 48.236 -1.707 -61.951 1.00 82.00 123 LYS A CA 1
ATOM 970 C C . LYS A 1 123 ? 48.619 -2.708 -63.044 1.00 82.00 123 LYS A C 1
ATOM 972 O O . LYS A 1 123 ? 49.484 -2.413 -63.855 1.00 82.00 123 LYS A O 1
ATOM 977 N N . GLU A 1 124 ? 47.934 -3.849 -63.125 1.00 78.12 124 GLU A N 1
ATOM 978 C CA . GLU A 1 124 ? 48.169 -4.858 -64.174 1.00 78.12 124 GLU A CA 1
ATOM 979 C C . GLU A 1 124 ? 47.878 -4.301 -65.585 1.00 78.12 124 GLU A C 1
ATOM 981 O O . GLU A 1 124 ? 48.564 -4.631 -66.554 1.00 78.12 124 GLU A O 1
ATOM 986 N N . THR A 1 125 ? 46.876 -3.424 -65.712 1.00 72.75 125 THR A N 1
ATOM 987 C CA . THR A 1 125 ? 46.542 -2.759 -66.982 1.00 72.75 125 THR A CA 1
ATOM 988 C C . THR A 1 125 ? 47.573 -1.689 -67.341 1.00 72.75 125 THR A C 1
ATOM 990 O O . THR A 1 125 ? 47.980 -1.611 -68.498 1.00 72.75 125 THR A O 1
ATOM 993 N N . GLU A 1 126 ? 48.027 -0.898 -66.366 1.00 70.75 126 GLU A N 1
ATOM 994 C CA . GLU A 1 126 ? 49.109 0.077 -66.540 1.00 70.75 126 GLU A CA 1
ATOM 995 C C . GLU A 1 126 ? 50.415 -0.613 -66.975 1.00 70.75 126 GLU A C 1
ATOM 997 O O . GLU A 1 126 ? 50.998 -0.226 -67.987 1.00 70.75 126 GLU A O 1
ATOM 1002 N N . GLU A 1 127 ? 50.820 -1.700 -66.310 1.00 70.50 127 GLU A N 1
ATOM 1003 C CA . GLU A 1 127 ? 52.001 -2.503 -66.671 1.00 70.50 127 GLU A CA 1
ATOM 1004 C C . GLU A 1 127 ? 51.871 -3.144 -68.067 1.00 70.50 127 GLU A C 1
ATOM 1006 O O . GLU A 1 127 ? 52.822 -3.148 -68.852 1.00 70.50 127 GLU A O 1
ATOM 1011 N N . SER A 1 128 ? 50.680 -3.634 -68.435 1.00 66.88 128 SER A N 1
ATOM 1012 C CA . SER A 1 128 ? 50.431 -4.178 -69.776 1.00 66.88 128 SER A CA 1
ATOM 1013 C C . SER A 1 128 ? 50.471 -3.115 -70.881 1.00 66.88 128 SER A C 1
ATOM 1015 O O . SER A 1 128 ? 50.804 -3.462 -72.018 1.00 66.88 128 SER A O 1
ATOM 1017 N N . ILE A 1 129 ? 50.097 -1.864 -70.596 1.00 71.12 129 ILE A N 1
ATOM 1018 C CA . ILE A 1 129 ? 50.161 -0.746 -71.551 1.00 71.12 129 ILE A CA 1
ATOM 1019 C C . ILE A 1 129 ? 51.614 -0.294 -71.736 1.00 71.12 129 ILE A C 1
ATOM 1021 O O . ILE A 1 129 ? 52.042 -0.084 -72.874 1.00 71.12 129 ILE A O 1
ATOM 1025 N N . ILE A 1 130 ? 52.383 -0.208 -70.645 1.00 70.06 130 ILE A N 1
ATOM 1026 C CA . ILE A 1 130 ? 53.806 0.164 -70.667 1.00 70.06 130 ILE A CA 1
ATOM 1027 C C . ILE A 1 130 ? 54.606 -0.844 -71.502 1.00 70.06 130 ILE A C 1
ATOM 1029 O O . ILE A 1 130 ? 55.240 -0.450 -72.478 1.00 70.06 130 ILE A O 1
ATOM 1033 N N . ASN A 1 131 ? 54.464 -2.146 -71.231 1.00 65.75 131 ASN A N 1
ATOM 1034 C CA . ASN A 1 131 ? 55.171 -3.189 -71.985 1.00 65.75 131 ASN A CA 1
ATOM 1035 C C . ASN A 1 131 ? 54.820 -3.194 -73.485 1.00 65.75 131 ASN A C 1
ATOM 1037 O O . ASN A 1 131 ? 55.681 -3.439 -74.324 1.00 65.75 131 ASN A O 1
ATOM 1041 N N . LYS A 1 132 ? 53.564 -2.911 -73.861 1.00 67.56 132 LYS A N 1
ATOM 1042 C CA . LYS A 1 132 ? 53.165 -2.810 -75.281 1.00 67.56 132 LYS A CA 1
ATOM 1043 C C . LYS A 1 132 ? 53.760 -1.592 -75.983 1.00 67.56 132 LYS A C 1
ATOM 1045 O O . LYS A 1 132 ? 53.988 -1.645 -77.187 1.00 67.56 132 LYS A O 1
ATOM 1050 N N . THR A 1 133 ? 53.978 -0.509 -75.244 1.00 59.59 133 THR A N 1
ATOM 1051 C CA . THR A 1 133 ? 54.595 0.713 -75.770 1.00 59.59 133 THR A CA 1
ATOM 1052 C C . THR A 1 133 ? 56.098 0.498 -75.962 1.00 59.59 133 THR A C 1
ATOM 1054 O O . THR A 1 133 ? 56.605 0.767 -77.044 1.00 59.59 133 THR A O 1
ATOM 1057 N N . GLU A 1 134 ? 56.774 -0.128 -74.990 1.00 60.62 134 GLU A N 1
ATOM 1058 C CA . GLU A 1 134 ? 58.200 -0.482 -75.087 1.00 60.62 134 GLU A CA 1
ATOM 1059 C C . GLU A 1 134 ? 58.501 -1.490 -76.209 1.00 60.62 134 GLU A C 1
ATOM 1061 O O . GLU A 1 134 ? 59.496 -1.339 -76.917 1.00 60.62 134 GLU A O 1
ATOM 1066 N N . ILE A 1 135 ? 57.642 -2.497 -76.424 1.00 59.94 135 ILE A N 1
ATOM 1067 C CA . ILE A 1 135 ? 57.799 -3.458 -77.533 1.00 59.94 135 ILE A CA 1
ATOM 1068 C C . ILE A 1 135 ? 57.678 -2.755 -78.892 1.00 59.94 135 ILE A C 1
ATOM 1070 O O . ILE A 1 135 ? 58.498 -3.001 -79.772 1.00 59.94 135 ILE A O 1
ATOM 1074 N N . ASN A 1 136 ? 56.708 -1.850 -79.053 1.00 57.75 136 ASN A N 1
ATOM 1075 C CA . ASN A 1 136 ? 56.549 -1.097 -80.296 1.00 57.75 136 ASN A CA 1
ATOM 1076 C C . ASN A 1 136 ? 57.753 -0.179 -80.561 1.00 57.75 136 ASN A C 1
ATOM 1078 O O . ASN A 1 136 ? 58.277 -0.192 -81.669 1.00 57.75 136 ASN A O 1
ATOM 1082 N N . ASP A 1 137 ? 58.234 0.565 -79.559 1.00 57.97 137 ASP A N 1
ATOM 1083 C CA . ASP A 1 137 ? 59.408 1.444 -79.703 1.00 57.97 137 ASP A CA 1
ATOM 1084 C C . ASP A 1 137 ? 60.685 0.654 -80.039 1.00 57.97 137 ASP A C 1
ATOM 1086 O O . ASP A 1 137 ? 61.515 1.097 -80.836 1.00 57.97 137 ASP A O 1
ATOM 1090 N N . THR A 1 138 ? 60.815 -0.557 -79.491 1.00 60.97 138 THR A N 1
ATOM 1091 C CA . THR A 1 138 ? 61.926 -1.467 -79.791 1.00 60.97 138 THR A CA 1
ATOM 1092 C C . THR A 1 138 ? 61.836 -2.005 -81.225 1.00 60.97 138 THR A C 1
ATOM 1094 O O . THR A 1 138 ? 62.839 -2.004 -81.937 1.00 60.97 138 THR A O 1
ATOM 1097 N N . ASP A 1 139 ? 60.644 -2.396 -81.690 1.00 56.47 139 ASP A N 1
ATOM 1098 C CA . ASP A 1 139 ? 60.419 -2.846 -83.072 1.00 56.47 139 ASP A CA 1
ATOM 1099 C C . ASP A 1 139 ? 60.717 -1.736 -84.100 1.00 56.47 139 ASP A C 1
ATOM 1101 O O . ASP A 1 139 ? 61.294 -2.015 -85.153 1.00 56.47 139 ASP A O 1
ATOM 1105 N N . TYR A 1 140 ? 60.409 -0.467 -83.798 1.00 58.03 140 TYR A N 1
ATOM 1106 C CA . TYR A 1 140 ? 60.777 0.665 -84.661 1.00 58.03 140 TYR A CA 1
ATOM 1107 C C . TYR A 1 140 ? 62.293 0.922 -84.689 1.00 58.03 140 TYR A C 1
ATOM 1109 O O . TYR A 1 140 ? 62.844 1.151 -85.767 1.00 58.03 140 TYR A O 1
ATOM 1117 N N . ALA A 1 141 ? 62.986 0.805 -83.550 1.00 58.53 141 ALA A N 1
ATOM 1118 C CA . ALA A 1 141 ? 64.440 0.971 -83.472 1.00 58.53 141 ALA A CA 1
ATOM 1119 C C . ALA A 1 141 ? 65.211 -0.130 -84.232 1.00 58.53 141 ALA A C 1
ATOM 1121 O O . ALA A 1 141 ? 66.187 0.160 -84.926 1.00 58.53 141 ALA A O 1
ATOM 1122 N N . TYR A 1 142 ? 64.747 -1.386 -84.180 1.00 58.19 142 TYR A N 1
ATOM 1123 C CA . TYR A 1 142 ? 65.330 -2.481 -84.970 1.00 58.19 142 TYR A CA 1
ATOM 1124 C C . TYR A 1 142 ? 65.110 -2.310 -86.480 1.00 58.19 142 TYR A C 1
ATOM 1126 O O . TYR A 1 142 ? 65.950 -2.735 -87.280 1.00 58.19 142 TYR A O 1
ATOM 1134 N N . LEU A 1 143 ? 63.991 -1.712 -86.897 1.00 57.81 143 LEU A N 1
ATOM 1135 C CA . LEU A 1 143 ? 63.732 -1.420 -88.306 1.00 57.81 143 LEU A CA 1
ATOM 1136 C C . LEU A 1 143 ? 64.596 -0.262 -88.818 1.00 57.81 143 LEU A C 1
ATOM 1138 O O . LEU A 1 143 ? 65.084 -0.355 -89.941 1.00 57.81 143 LEU A O 1
ATOM 1142 N N . GLU A 1 144 ? 64.846 0.775 -88.013 1.00 58.59 144 GLU A N 1
ATOM 1143 C CA . GLU A 1 144 ? 65.784 1.854 -88.363 1.00 58.59 144 GLU A CA 1
ATOM 1144 C C . GLU A 1 144 ? 67.230 1.345 -88.485 1.00 58.59 144 GLU A C 1
ATOM 1146 O O . GLU A 1 144 ? 67.879 1.597 -89.501 1.00 58.59 144 GLU A O 1
ATOM 1151 N N . GLU A 1 145 ? 67.710 0.531 -87.537 1.00 58.81 145 GLU A N 1
ATOM 1152 C CA . GLU A 1 145 ? 69.093 0.023 -87.554 1.00 58.81 145 GLU A CA 1
ATOM 1153 C C . GLU A 1 145 ? 69.380 -0.903 -88.758 1.00 58.81 145 GLU A C 1
ATOM 1155 O O . GLU A 1 145 ? 70.478 -0.900 -89.325 1.00 58.81 145 GLU A O 1
ATOM 1160 N N . ASN A 1 146 ? 68.388 -1.686 -89.197 1.00 56.12 146 ASN A N 1
ATOM 1161 C CA . ASN A 1 146 ? 68.519 -2.551 -90.375 1.00 56.12 146 ASN A CA 1
ATOM 1162 C C . ASN A 1 146 ? 68.376 -1.788 -91.704 1.00 56.12 146 ASN A C 1
ATOM 1164 O O . ASN A 1 146 ? 68.943 -2.213 -92.713 1.00 56.12 146 ASN A O 1
ATOM 1168 N N . ASN A 1 147 ? 67.667 -0.655 -91.718 1.00 55.00 147 ASN A N 1
ATOM 1169 C CA . ASN A 1 147 ? 67.557 0.199 -92.902 1.00 55.00 147 ASN A CA 1
ATOM 1170 C C . ASN A 1 147 ? 68.844 1.012 -93.135 1.00 55.00 147 ASN A C 1
ATOM 1172 O O . ASN A 1 147 ? 69.229 1.236 -94.281 1.00 55.00 147 ASN A O 1
ATOM 1176 N N . GLU A 1 148 ? 69.545 1.399 -92.063 1.00 56.41 148 GLU A N 1
ATOM 1177 C CA . GLU A 1 148 ? 70.841 2.090 -92.143 1.00 56.41 148 GLU A CA 1
ATOM 1178 C C . GLU A 1 148 ? 71.986 1.161 -92.584 1.00 56.41 148 GLU A C 1
ATOM 1180 O O . GLU A 1 148 ? 72.803 1.543 -93.424 1.00 56.41 148 GLU A O 1
ATOM 1185 N N . LYS A 1 149 ? 72.027 -0.092 -92.104 1.00 55.94 149 LYS A N 1
ATOM 1186 C CA . LYS A 1 149 ? 73.052 -1.072 -92.523 1.00 55.94 149 LYS A CA 1
ATOM 1187 C C . LYS A 1 149 ? 72.912 -1.507 -93.987 1.00 55.94 149 LYS A C 1
ATOM 1189 O O . LYS A 1 149 ? 73.922 -1.729 -94.646 1.00 55.94 149 LYS A O 1
ATOM 1194 N N . GLY A 1 150 ? 71.692 -1.546 -94.529 1.00 55.41 150 GLY A N 1
ATOM 1195 C CA . GLY A 1 150 ? 71.452 -1.845 -95.947 1.00 55.41 150 GLY A CA 1
ATOM 1196 C C . GLY A 1 150 ? 71.904 -0.748 -96.922 1.00 55.41 150 GLY A C 1
ATOM 1197 O O . GLY A 1 150 ? 72.103 -1.032 -98.101 1.00 55.41 150 GLY A O 1
ATOM 1198 N N . GLN A 1 151 ? 72.096 0.492 -96.455 1.00 54.41 151 GLN A N 1
ATOM 1199 C CA . GLN A 1 151 ? 72.553 1.614 -97.288 1.00 54.41 151 GLN A CA 1
ATOM 1200 C C . GLN A 1 151 ? 74.077 1.817 -97.270 1.00 54.41 151 GLN A C 1
ATOM 1202 O O . GLN A 1 151 ? 74.593 2.564 -98.097 1.00 54.41 151 GLN A O 1
ATOM 1207 N N . ALA A 1 152 ? 74.806 1.147 -96.370 1.00 53.16 152 ALA A N 1
ATOM 1208 C CA . ALA A 1 152 ? 76.263 1.258 -96.254 1.00 53.16 152 ALA A CA 1
ATOM 1209 C C . ALA A 1 152 ? 77.050 0.204 -97.068 1.00 53.16 152 ALA A C 1
ATOM 1211 O O . ALA A 1 152 ? 78.272 0.307 -97.162 1.00 53.16 152 ALA A O 1
ATOM 1212 N N . GLU A 1 153 ? 76.378 -0.794 -97.656 1.00 54.31 153 GLU A N 1
ATOM 1213 C CA . GLU A 1 153 ? 77.003 -1.896 -98.416 1.00 54.31 153 GLU A CA 1
ATOM 1214 C C . GLU A 1 153 ? 76.799 -1.824 -99.951 1.00 54.31 153 GLU A C 1
ATOM 1216 O O . GLU A 1 153 ? 77.137 -2.781 -100.651 1.00 54.31 153 GLU A O 1
ATOM 1221 N N . SER A 1 154 ? 76.297 -0.706 -100.500 1.00 48.31 154 SER A N 1
ATOM 1222 C CA . SER A 1 154 ? 76.188 -0.469 -101.957 1.00 48.31 154 SER A CA 1
ATOM 1223 C C . SER A 1 154 ? 77.120 0.630 -102.453 1.00 48.31 154 SER A C 1
ATOM 1225 O O . SER A 1 154 ? 77.445 0.558 -103.662 1.00 48.31 154 SER A O 1
#

Radius of gyration: 56.13 Å; Cα contacts (8 Å, |Δi|>4): 31; chains: 1; bounding box: 116×27×148 Å

pLDDT: mean 85.18, std 13.59, range [48.31, 96.75]

Sequence (154 aa):
MQFGFILALIISLLIAIFAIQNGSVVTIDLFFASFQVSQAIVIIISTVVGAIVAAILGSIRQFKHFSITKELKNKIKLIESENVDMHKSVSSYENEIQILTDERNEMKLELTKLKEEYDKKCKETEESIINKTEINDTDYAYLEENNEKGQAES